Protein AF-A0A7L8S6G8-F1 (afdb_monomer_lite)

Foldseek 3Di:
DPPDDCALVVLVVQLVVLVVQLVQLVCLLVVNDDADPVNDHVDPVSNVVSVVSNVVSVVVSCVNVVHPVVVVCCVPPVVCVVVVVVVVVVVVVVDD

pLDDT: mean 87.06, std 14.9, range [43.88, 98.75]

Radius of gyration: 20.09 Å; chains: 1; bounding box: 38×20×60 Å

Sequence (96 aa):
MHNIERNADWYLLKLAEELGELTAEHLLLAGRAKPNSDGSGGTREALESEAADLFGQFVLYLRANEIDIEAAIERKWLRHLDKYVGLDAEETASGI

Structure (mmCIF, N/CA/C/O backbone):
data_AF-A0A7L8S6G8-F1
#
_entry.id   AF-A0A7L8S6G8-F1
#
loop_
_atom_site.group_PDB
_atom_site.id
_atom_site.type_symbol
_atom_site.label_atom_id
_atom_site.label_alt_id
_atom_site.label_comp_id
_atom_site.label_asym_id
_atom_site.label_entity_id
_atom_site.label_seq_id
_atom_site.pdbx_PDB_ins_code
_atom_site.Cartn_x
_atom_site.Cartn_y
_atom_site.Cartn_z
_atom_site.occupancy
_atom_site.B_iso_or_equiv
_atom_site.auth_seq_id
_atom_site.auth_comp_id
_atom_site.auth_asym_id
_atom_site.auth_atom_id
_atom_site.pdbx_PDB_model_num
ATOM 1 N N . MET A 1 1 ? -12.422 5.316 -24.462 1.00 43.88 1 MET A N 1
ATOM 2 C CA . MET A 1 1 ? -12.183 5.073 -23.026 1.00 43.88 1 MET A CA 1
ATOM 3 C C . MET A 1 1 ? -12.913 3.791 -22.671 1.00 43.88 1 MET A C 1
ATOM 5 O O . MET A 1 1 ? -14.129 3.761 -22.804 1.00 43.88 1 MET A O 1
ATOM 9 N N . HIS A 1 2 ? -12.195 2.706 -22.381 1.00 52.50 2 HIS A N 1
ATOM 10 C CA . HIS A 1 2 ? -12.837 1.439 -22.028 1.00 52.50 2 HIS A CA 1
ATOM 11 C C . HIS A 1 2 ? -13.502 1.602 -20.656 1.00 52.50 2 HIS A C 1
ATOM 13 O O . HIS A 1 2 ? -12.843 2.003 -19.700 1.00 52.50 2 HIS A O 1
ATOM 19 N N . ASN A 1 3 ? -14.814 1.371 -20.587 1.00 67.81 3 ASN A N 1
ATOM 20 C CA . ASN A 1 3 ? -15.625 1.511 -19.378 1.00 67.81 3 ASN A CA 1
ATOM 21 C C . ASN A 1 3 ? -15.380 0.316 -18.445 1.00 67.81 3 ASN A C 1
ATOM 23 O O . ASN A 1 3 ? -16.239 -0.551 -18.304 1.00 67.81 3 ASN A O 1
ATOM 27 N N . ILE A 1 4 ? -14.168 0.228 -17.895 1.00 76.31 4 ILE A N 1
ATOM 28 C CA . ILE A 1 4 ? -13.836 -0.773 -16.885 1.00 76.31 4 ILE A CA 1
ATOM 29 C C . ILE A 1 4 ? -14.470 -0.313 -15.576 1.00 76.31 4 ILE A C 1
ATOM 31 O O . ILE A 1 4 ? -14.171 0.772 -15.072 1.00 76.31 4 ILE A O 1
ATOM 35 N N . GLU A 1 5 ? -15.371 -1.131 -15.053 1.00 82.94 5 GLU A N 1
ATOM 36 C CA . GLU A 1 5 ? -15.973 -0.910 -13.749 1.00 82.94 5 GLU A CA 1
ATOM 37 C C . GLU A 1 5 ? -14.894 -1.031 -12.666 1.00 82.94 5 GLU A C 1
ATOM 39 O O . GLU A 1 5 ? -14.215 -2.051 -12.560 1.00 82.94 5 GLU A O 1
ATOM 44 N N . ARG A 1 6 ? -14.727 0.021 -11.857 1.00 87.06 6 ARG A N 1
ATOM 45 C CA . ARG A 1 6 ? -13.812 0.021 -10.708 1.00 87.06 6 ARG A CA 1
ATOM 46 C C . ARG A 1 6 ? -14.473 -0.694 -9.530 1.00 87.06 6 ARG A C 1
ATOM 48 O O . ARG A 1 6 ? -14.880 -0.062 -8.560 1.00 87.06 6 ARG A O 1
ATOM 55 N N . ASN A 1 7 ? -14.656 -2.000 -9.669 1.00 90.19 7 ASN A N 1
ATOM 56 C CA . ASN A 1 7 ? -15.175 -2.872 -8.620 1.00 90.19 7 ASN A CA 1
ATOM 57 C C . ASN A 1 7 ? -14.035 -3.384 -7.714 1.00 90.19 7 ASN A C 1
ATOM 59 O O . ASN A 1 7 ? -12.863 -3.071 -7.932 1.00 90.19 7 ASN A O 1
ATOM 63 N N . ALA A 1 8 ? -14.369 -4.158 -6.677 1.00 91.38 8 ALA A N 1
ATOM 64 C CA . ALA A 1 8 ? -13.385 -4.688 -5.728 1.00 91.38 8 ALA A CA 1
ATOM 65 C C . ALA A 1 8 ? -12.259 -5.493 -6.412 1.00 91.38 8 ALA A C 1
ATOM 67 O O . ALA A 1 8 ? -11.093 -5.327 -6.053 1.00 91.38 8 ALA A O 1
ATOM 68 N N . ASP A 1 9 ? -12.588 -6.287 -7.437 1.00 94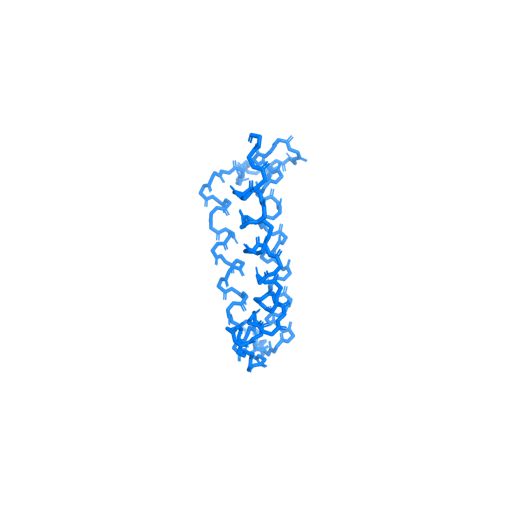.62 9 ASP A N 1
ATOM 69 C CA . ASP A 1 9 ? -11.608 -7.064 -8.206 1.00 94.62 9 ASP A CA 1
ATOM 70 C C . ASP A 1 9 ? -10.645 -6.153 -8.972 1.00 94.62 9 ASP A C 1
ATOM 72 O O . ASP A 1 9 ? -9.437 -6.386 -8.983 1.00 94.62 9 ASP A O 1
ATOM 76 N N . TRP A 1 10 ? -11.151 -5.068 -9.562 1.00 95.75 10 TRP A N 1
ATOM 77 C CA . TRP A 1 10 ? -10.313 -4.062 -10.208 1.00 95.75 10 TRP A CA 1
ATOM 78 C C . TRP A 1 10 ? -9.344 -3.415 -9.214 1.00 95.75 10 TRP A C 1
ATOM 80 O O . TRP A 1 10 ? -8.157 -3.278 -9.514 1.00 95.75 10 TRP A O 1
ATOM 90 N N . TYR A 1 11 ? -9.820 -3.068 -8.011 1.00 96.62 11 TYR A N 1
ATOM 91 C CA . TYR A 1 11 ? -8.953 -2.503 -6.976 1.00 96.62 11 TYR A CA 1
ATOM 92 C C . TYR A 1 11 ? -7.880 -3.495 -6.511 1.00 96.62 11 TYR A C 1
ATOM 94 O O . TYR A 1 11 ? -6.745 -3.083 -6.270 1.00 96.62 11 TYR A O 1
ATOM 102 N N . LEU A 1 12 ? -8.211 -4.786 -6.425 1.00 97.00 12 LEU A N 1
ATOM 103 C CA . LEU A 1 12 ? -7.256 -5.839 -6.084 1.00 97.00 12 LEU A CA 1
ATOM 104 C C . LEU A 1 12 ? -6.186 -6.021 -7.169 1.00 97.00 12 LEU A C 1
ATOM 106 O O . LEU A 1 12 ? -5.004 -6.123 -6.848 1.00 97.00 12 LEU A O 1
ATOM 110 N N . LEU A 1 13 ? -6.585 -6.041 -8.444 1.00 97.50 13 LEU A N 1
ATOM 111 C CA . LEU A 1 13 ? -5.651 -6.158 -9.568 1.00 97.50 13 LEU A CA 1
ATOM 112 C C . LEU A 1 13 ? -4.681 -4.979 -9.612 1.00 97.50 13 LEU A C 1
ATOM 114 O O . LEU A 1 13 ? -3.476 -5.184 -9.713 1.00 97.50 13 LEU A O 1
ATOM 118 N N . LYS A 1 14 ? -5.199 -3.758 -9.460 1.00 97.31 14 LYS A N 1
ATOM 119 C CA . LYS A 1 14 ? -4.373 -2.556 -9.356 1.00 97.31 14 LYS A CA 1
ATOM 120 C C . LYS A 1 14 ? -3.427 -2.620 -8.158 1.00 97.31 14 LYS A C 1
ATOM 122 O O . LYS A 1 14 ? -2.262 -2.311 -8.314 1.00 97.31 14 LYS A O 1
ATOM 127 N N . LEU A 1 15 ? -3.876 -3.093 -6.991 1.00 98.06 15 LEU A N 1
ATOM 128 C CA . LEU A 1 15 ? -2.997 -3.244 -5.824 1.00 98.06 15 LEU A CA 1
ATOM 129 C C . LEU A 1 15 ? -1.811 -4.185 -6.104 1.00 98.06 15 LEU A C 1
ATOM 131 O O . LEU A 1 15 ? -0.702 -3.937 -5.638 1.00 98.06 15 LEU A O 1
ATOM 135 N N . ALA A 1 16 ? -2.039 -5.261 -6.863 1.00 98.31 16 ALA A N 1
ATOM 136 C CA . ALA A 1 16 ? -0.973 -6.164 -7.288 1.00 98.31 16 ALA A CA 1
ATOM 137 C C . ALA A 1 16 ? -0.019 -5.514 -8.308 1.00 98.31 16 ALA A C 1
ATOM 139 O O . ALA A 1 16 ? 1.174 -5.808 -8.279 1.00 98.31 16 ALA A O 1
ATOM 140 N N . GLU A 1 17 ? -0.533 -4.641 -9.178 1.00 98.38 17 GLU A N 1
ATOM 141 C CA . GLU A 1 17 ? 0.264 -3.838 -10.114 1.00 98.38 17 GLU A CA 1
ATOM 142 C C . GLU A 1 17 ? 1.188 -2.870 -9.364 1.00 98.38 17 GLU A C 1
ATOM 144 O O . GLU A 1 17 ? 2.401 -2.999 -9.509 1.00 98.38 17 GLU A O 1
ATOM 149 N N . GLU A 1 18 ? 0.649 -2.038 -8.460 1.00 98.44 18 GLU A N 1
ATOM 150 C CA . GLU A 1 18 ? 1.450 -1.074 -7.678 1.00 98.44 18 GLU A CA 1
ATOM 151 C C . GLU A 1 18 ? 2.517 -1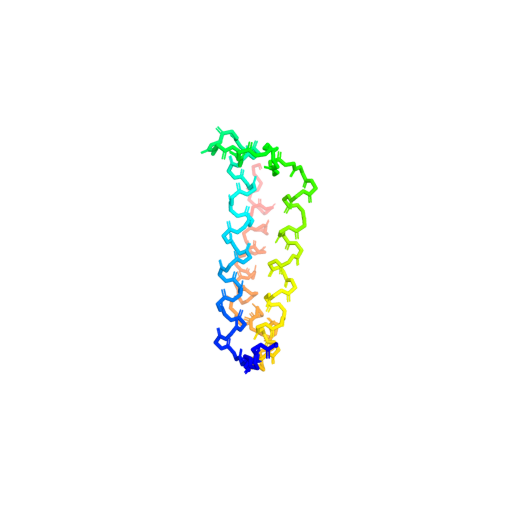.786 -6.821 1.00 98.44 18 GLU A C 1
ATOM 153 O O . GLU A 1 18 ? 3.642 -1.320 -6.646 1.00 98.44 18 GLU A O 1
ATOM 158 N N . LEU A 1 19 ? 2.199 -2.974 -6.283 1.00 98.69 19 LEU A N 1
ATOM 159 C CA . LEU A 1 19 ? 3.180 -3.778 -5.546 1.00 98.69 19 LEU A CA 1
ATOM 160 C C . LEU A 1 19 ? 4.314 -4.261 -6.461 1.00 98.69 19 LEU A C 1
ATOM 162 O O . LEU A 1 19 ? 5.467 -4.358 -6.026 1.00 98.69 19 LEU A O 1
ATOM 166 N N . GLY A 1 20 ? 3.991 -4.601 -7.708 1.00 97.88 20 GLY A N 1
ATOM 167 C CA . GLY A 1 20 ? 4.961 -4.975 -8.728 1.00 97.88 20 GLY A CA 1
ATOM 168 C C . GLY A 1 20 ? 5.888 -3.819 -9.094 1.00 97.88 20 GLY A C 1
ATOM 169 O O . GLY A 1 20 ? 7.103 -4.020 -9.140 1.00 97.88 20 GLY A O 1
ATOM 170 N N . GLU A 1 21 ? 5.337 -2.622 -9.283 1.00 97.12 21 GLU A N 1
ATOM 171 C CA . GLU A 1 21 ? 6.088 -1.403 -9.608 1.00 97.12 21 GLU A CA 1
ATOM 172 C C . GLU A 1 21 ? 7.004 -0.995 -8.443 1.00 97.12 21 GLU A C 1
ATOM 174 O O . GLU A 1 21 ? 8.221 -0.882 -8.624 1.00 97.12 21 GLU A O 1
ATOM 179 N N . LEU A 1 22 ? 6.491 -0.984 -7.206 1.00 98.12 22 LEU A N 1
ATOM 180 C CA . LEU A 1 22 ? 7.310 -0.783 -6.004 1.00 98.12 22 LEU A CA 1
ATOM 181 C C . LEU A 1 22 ? 8.442 -1.819 -5.887 1.00 98.12 22 LEU A C 1
ATOM 183 O O . LEU A 1 22 ? 9.572 -1.491 -5.515 1.00 98.12 22 LEU A O 1
ATOM 187 N N . THR A 1 23 ? 8.153 -3.088 -6.192 1.00 97.75 23 THR A N 1
ATOM 188 C CA . THR A 1 23 ? 9.157 -4.163 -6.162 1.00 97.75 23 THR A CA 1
ATOM 189 C C . THR A 1 23 ? 10.245 -3.936 -7.210 1.00 97.75 23 THR A C 1
ATOM 191 O O . THR A 1 23 ? 11.426 -4.144 -6.915 1.00 97.75 23 THR A O 1
ATOM 194 N N . ALA A 1 24 ? 9.875 -3.503 -8.417 1.00 96.06 24 ALA A N 1
ATOM 195 C CA . ALA A 1 24 ? 10.823 -3.198 -9.482 1.00 96.06 24 ALA A CA 1
ATOM 196 C C . ALA A 1 24 ? 11.773 -2.068 -9.062 1.00 96.06 24 ALA A C 1
ATOM 198 O O . ALA A 1 24 ? 12.993 -2.254 -9.098 1.00 96.06 24 ALA A O 1
ATOM 199 N N . GLU A 1 25 ? 11.232 -0.958 -8.557 1.00 97.12 25 GLU A N 1
ATOM 200 C CA . GLU A 1 25 ? 12.016 0.182 -8.070 1.00 97.12 25 GLU A CA 1
ATOM 201 C C . GLU A 1 25 ? 12.929 -0.193 -6.893 1.00 97.12 25 GLU A C 1
ATOM 203 O O . GLU A 1 25 ? 14.106 0.184 -6.854 1.00 97.12 25 GLU A O 1
ATOM 208 N N . HIS A 1 26 ? 12.444 -1.028 -5.967 1.00 97.06 26 HIS A N 1
ATOM 209 C CA . HIS A 1 26 ? 13.255 -1.542 -4.862 1.00 97.06 26 HIS A CA 1
ATOM 210 C C . HIS A 1 26 ? 14.449 -2.368 -5.358 1.00 97.06 26 HIS A C 1
ATOM 212 O O . HIS A 1 26 ? 15.574 -2.207 -4.876 1.00 97.06 26 HIS A O 1
ATOM 218 N N . LEU A 1 27 ? 14.226 -3.264 -6.324 1.00 97.19 27 LEU A N 1
ATOM 219 C CA . LEU A 1 27 ? 15.288 -4.101 -6.881 1.00 97.19 27 LEU A CA 1
ATOM 220 C C . LEU A 1 27 ? 16.288 -3.289 -7.706 1.00 97.19 27 LEU A C 1
ATOM 222 O O . LEU A 1 27 ? 17.480 -3.599 -7.664 1.00 97.19 27 LEU A O 1
ATOM 226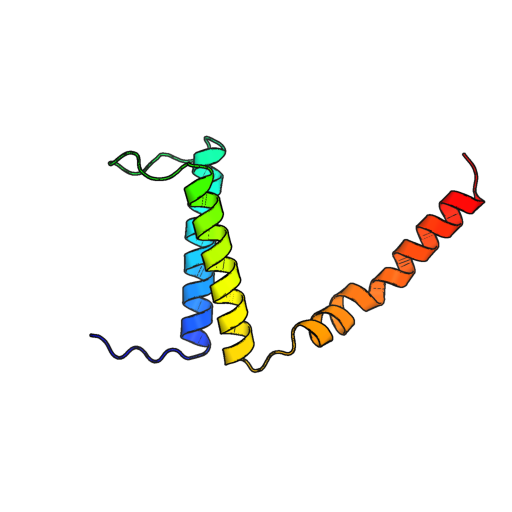 N N . LEU A 1 28 ? 15.836 -2.256 -8.419 1.00 95.94 28 LEU A N 1
ATOM 227 C CA . LEU A 1 28 ? 16.711 -1.336 -9.143 1.00 95.94 28 LEU A CA 1
ATOM 228 C C . LEU A 1 28 ? 17.632 -0.579 -8.182 1.00 95.94 28 LEU A C 1
ATOM 230 O O . LEU A 1 28 ? 18.851 -0.636 -8.346 1.00 95.94 28 LEU A O 1
ATOM 234 N N . LEU A 1 29 ? 17.079 0.033 -7.128 1.00 94.56 29 LEU A N 1
ATOM 235 C CA . LEU A 1 29 ? 17.864 0.726 -6.097 1.00 94.56 29 LEU A CA 1
ATOM 236 C C . LEU A 1 29 ? 18.850 -0.197 -5.373 1.00 94.56 29 LEU A C 1
ATOM 238 O O . LEU A 1 29 ? 19.958 0.215 -5.034 1.00 94.56 29 LEU A O 1
ATOM 242 N N . ALA A 1 30 ? 18.471 -1.457 -5.154 1.00 94.50 30 ALA A N 1
ATOM 243 C CA . ALA A 1 30 ? 19.342 -2.456 -4.542 1.00 94.50 30 ALA A CA 1
ATOM 244 C C . ALA A 1 30 ? 20.429 -2.999 -5.496 1.00 94.50 30 ALA A C 1
ATOM 246 O O . ALA A 1 30 ? 21.225 -3.844 -5.083 1.00 94.50 30 ALA A O 1
ATOM 247 N N . GLY A 1 31 ? 20.456 -2.579 -6.768 1.00 93.69 31 GLY A N 1
ATOM 248 C CA . GLY A 1 31 ? 21.375 -3.105 -7.783 1.00 93.69 31 GLY A CA 1
ATOM 249 C C . GLY A 1 31 ? 21.097 -4.564 -8.168 1.00 93.69 31 GLY A C 1
ATOM 250 O O . GLY A 1 31 ? 21.995 -5.276 -8.615 1.00 93.69 31 GLY A O 1
ATOM 251 N N . ARG A 1 32 ? 19.862 -5.036 -7.959 1.00 94.38 32 ARG A N 1
ATOM 252 C CA . ARG A 1 32 ? 19.417 -6.427 -8.170 1.00 94.38 32 ARG A CA 1
ATOM 253 C C . ARG A 1 32 ? 18.528 -6.601 -9.404 1.00 94.38 32 ARG A C 1
ATOM 255 O O . ARG A 1 32 ? 18.091 -7.716 -9.675 1.00 94.38 32 ARG A O 1
ATOM 262 N N . ALA A 1 33 ? 18.285 -5.532 -10.157 1.00 92.56 33 ALA A N 1
ATOM 263 C CA . ALA A 1 33 ? 17.567 -5.536 -11.428 1.00 92.56 33 ALA A CA 1
ATOM 264 C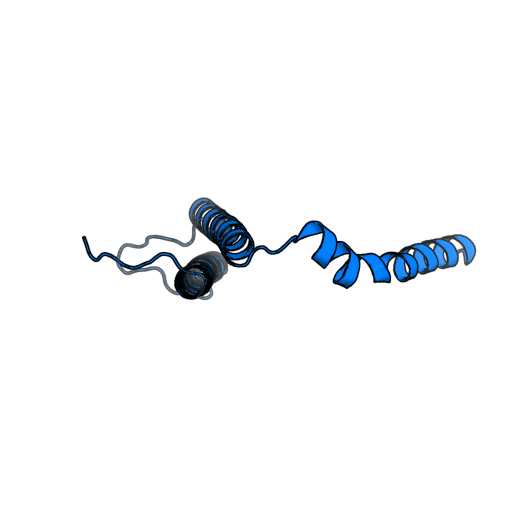 C . ALA A 1 33 ? 18.303 -4.686 -12.477 1.00 92.56 33 ALA A C 1
ATOM 266 O O . ALA A 1 33 ? 19.223 -3.933 -12.155 1.00 92.56 33 ALA A O 1
ATOM 267 N N . LYS A 1 34 ? 17.913 -4.837 -13.747 1.00 88.19 34 LYS A N 1
ATOM 268 C CA . LYS A 1 34 ? 18.411 -4.003 -14.848 1.00 88.19 34 LYS A CA 1
ATOM 269 C C . LYS A 1 34 ? 17.432 -2.853 -15.099 1.00 88.19 34 LYS A C 1
ATOM 271 O O . LYS A 1 34 ? 16.241 -3.149 -15.178 1.00 88.19 34 LYS A O 1
ATOM 276 N N . PRO A 1 35 ? 17.911 -1.607 -15.272 1.00 84.50 35 PRO A N 1
ATOM 277 C CA . PRO A 1 35 ? 17.061 -0.488 -15.665 1.00 84.50 35 PRO A CA 1
ATOM 278 C C . PRO A 1 35 ? 16.366 -0.752 -16.999 1.00 84.50 35 PRO A C 1
ATOM 280 O O . PRO A 1 35 ? 16.847 -1.548 -17.817 1.00 84.50 35 PRO A O 1
ATOM 283 N N . ASN A 1 36 ? 15.271 -0.035 -17.233 1.00 81.19 36 ASN A N 1
ATOM 284 C CA . ASN A 1 36 ? 14.623 -0.002 -18.537 1.00 81.19 36 ASN A CA 1
ATOM 285 C C . ASN A 1 36 ? 15.590 0.510 -19.617 1.00 81.19 36 ASN A C 1
ATOM 287 O O . ASN A 1 36 ? 16.624 1.117 -19.330 1.00 81.19 36 ASN A O 1
ATOM 291 N N . SER A 1 37 ? 15.268 0.262 -20.890 1.00 84.00 37 SER A N 1
ATOM 292 C CA . SER A 1 37 ? 16.126 0.648 -22.021 1.00 84.00 37 SER A CA 1
ATOM 293 C C . SER A 1 37 ? 16.407 2.153 -22.110 1.00 84.00 37 SER A C 1
ATOM 295 O O . SER A 1 37 ? 17.376 2.551 -22.750 1.00 84.00 37 SER A O 1
ATOM 297 N N . ASP A 1 38 ? 15.568 2.979 -21.488 1.00 86.25 38 ASP A N 1
ATOM 298 C CA . ASP A 1 38 ? 15.713 4.432 -21.382 1.00 86.25 38 ASP A CA 1
ATOM 299 C C . ASP A 1 38 ? 16.450 4.889 -20.106 1.00 86.25 38 ASP A C 1
ATOM 301 O O . ASP A 1 38 ? 16.672 6.083 -19.922 1.00 86.25 38 ASP A O 1
ATOM 305 N N . GLY A 1 39 ? 16.858 3.955 -19.241 1.00 77.88 39 GLY A N 1
ATOM 306 C CA . GLY A 1 39 ? 17.534 4.235 -17.975 1.00 77.88 39 GLY A CA 1
ATOM 307 C C . GLY A 1 39 ? 16.631 4.827 -16.890 1.00 77.88 39 GLY A C 1
ATOM 308 O O . GLY A 1 39 ? 17.157 5.301 -15.887 1.00 77.88 39 GLY A O 1
ATOM 309 N N . SER A 1 40 ? 15.308 4.823 -17.086 1.00 82.69 40 SER A N 1
ATOM 310 C CA . SER A 1 40 ? 14.341 5.281 -16.086 1.00 82.69 40 SER A CA 1
ATOM 311 C C . SER A 1 40 ? 14.236 4.319 -14.895 1.00 82.69 40 SER A C 1
ATOM 313 O O . SER A 1 40 ? 14.572 3.133 -14.998 1.00 82.69 40 SER A O 1
ATOM 315 N N . GLY A 1 41 ? 13.763 4.852 -13.766 1.00 86.81 41 GLY A N 1
ATOM 316 C CA . GLY A 1 41 ? 13.623 4.120 -12.510 1.00 86.81 41 GLY A CA 1
ATOM 317 C C . GLY A 1 41 ? 14.919 4.027 -11.703 1.00 86.81 41 GLY A C 1
ATOM 318 O O . GLY A 1 41 ? 15.949 4.622 -12.029 1.00 86.81 41 GLY A O 1
ATOM 319 N N . GLY A 1 42 ? 14.862 3.294 -10.601 1.00 90.44 42 GLY A N 1
ATOM 320 C CA . GLY A 1 42 ? 15.966 3.096 -9.670 1.00 90.44 42 GLY A CA 1
ATOM 321 C C . GLY A 1 42 ? 16.365 4.350 -8.898 1.00 90.44 42 GLY A C 1
ATOM 322 O O . GLY A 1 42 ? 17.520 4.459 -8.484 1.00 90.44 42 GLY A O 1
ATOM 323 N N . THR A 1 43 ? 15.447 5.299 -8.703 1.00 94.12 43 THR A N 1
ATOM 324 C CA . THR A 1 43 ? 15.683 6.491 -7.875 1.00 94.12 43 THR A CA 1
ATOM 325 C C . THR A 1 43 ? 14.897 6.410 -6.576 1.00 94.12 43 THR A C 1
ATOM 327 O O . THR A 1 43 ? 13.888 5.717 -6.463 1.00 94.12 43 THR A O 1
ATOM 330 N N . ARG A 1 44 ? 15.359 7.145 -5.559 1.00 95.50 44 ARG A N 1
ATOM 331 C CA . ARG A 1 44 ? 14.641 7.225 -4.285 1.00 95.50 44 ARG A CA 1
ATOM 332 C C . ARG A 1 44 ? 13.239 7.816 -4.458 1.00 95.50 44 ARG A C 1
ATOM 334 O O . ARG A 1 44 ? 12.311 7.337 -3.824 1.00 95.50 44 ARG A O 1
ATOM 341 N N . GLU A 1 45 ? 13.111 8.815 -5.325 1.00 96.69 45 GLU A N 1
ATOM 342 C CA . GLU A 1 45 ? 11.847 9.480 -5.644 1.00 96.69 45 GLU A CA 1
ATOM 343 C C . GLU A 1 45 ? 10.862 8.544 -6.359 1.00 96.69 45 GLU A C 1
ATOM 345 O O . GLU A 1 45 ? 9.682 8.529 -6.016 1.00 96.69 45 GLU A O 1
ATOM 350 N N . ALA A 1 46 ? 11.342 7.718 -7.296 1.00 95.50 46 ALA A N 1
ATOM 351 C CA . ALA A 1 46 ? 10.513 6.712 -7.956 1.00 95.50 46 ALA A CA 1
ATOM 352 C C . ALA A 1 46 ? 9.989 5.687 -6.939 1.00 95.50 46 ALA A C 1
ATOM 354 O O . ALA A 1 46 ? 8.785 5.498 -6.831 1.00 95.50 46 ALA A O 1
ATOM 355 N N . LEU A 1 47 ? 10.861 5.135 -6.086 1.00 97.12 47 LEU A N 1
ATOM 356 C CA . LEU A 1 47 ? 10.440 4.229 -5.010 1.00 97.12 47 LEU A CA 1
ATOM 357 C C . LEU A 1 47 ? 9.395 4.859 -4.070 1.00 97.12 47 LEU A C 1
ATOM 359 O O . LEU A 1 47 ? 8.470 4.182 -3.630 1.00 97.12 47 LEU A O 1
ATOM 363 N N . GLU A 1 48 ? 9.563 6.134 -3.715 1.00 98.06 48 GLU A N 1
ATOM 364 C CA . GLU A 1 48 ? 8.607 6.856 -2.867 1.00 98.06 48 GLU A CA 1
ATOM 365 C C . GLU A 1 48 ? 7.261 7.078 -3.564 1.00 98.06 48 GLU A C 1
ATOM 367 O O . GLU A 1 48 ? 6.225 6.982 -2.905 1.00 98.06 48 GLU A O 1
ATOM 372 N N . SER A 1 49 ? 7.273 7.310 -4.878 1.00 98.00 49 SER A N 1
ATOM 373 C CA . SER A 1 49 ? 6.062 7.443 -5.694 1.00 98.00 49 SER A CA 1
ATOM 374 C C . SER A 1 49 ? 5.285 6.126 -5.729 1.00 98.00 49 SER A C 1
ATOM 376 O O . SER A 1 49 ? 4.131 6.100 -5.309 1.00 98.00 49 SER A O 1
ATOM 378 N N . GLU A 1 50 ? 5.948 5.010 -6.049 1.00 98.38 50 GLU A N 1
ATOM 379 C CA . GLU A 1 50 ? 5.303 3.686 -6.067 1.00 98.38 50 GLU A CA 1
ATOM 380 C C . GLU A 1 50 ? 4.793 3.261 -4.679 1.00 98.38 50 GLU A C 1
ATOM 382 O O . GLU A 1 50 ? 3.783 2.571 -4.533 1.00 98.38 50 GLU A O 1
ATOM 387 N N . ALA A 1 51 ? 5.469 3.688 -3.605 1.00 98.56 51 ALA A N 1
ATOM 388 C CA . ALA A 1 51 ? 5.005 3.426 -2.244 1.00 98.56 51 ALA A CA 1
ATOM 389 C C . ALA A 1 51 ? 3.722 4.208 -1.924 1.00 98.56 51 ALA A C 1
ATOM 391 O O . ALA A 1 51 ? 2.835 3.688 -1.237 1.00 98.56 51 ALA A O 1
ATOM 392 N N . ALA A 1 52 ? 3.624 5.448 -2.409 1.00 98.62 52 ALA A N 1
ATOM 393 C CA . ALA A 1 52 ? 2.427 6.264 -2.272 1.00 98.62 52 ALA A CA 1
ATOM 394 C C . ALA A 1 52 ? 1.261 5.680 -3.080 1.00 98.62 52 ALA A C 1
ATOM 396 O O . ALA A 1 52 ? 0.151 5.597 -2.545 1.00 98.62 52 ALA A O 1
ATOM 397 N N . ASP A 1 53 ? 1.516 5.211 -4.303 1.00 98.56 53 ASP A N 1
ATOM 398 C CA . ASP A 1 53 ? 0.498 4.593 -5.153 1.00 98.56 53 ASP A CA 1
ATOM 399 C C . ASP A 1 53 ? -0.005 3.272 -4.558 1.00 98.56 53 ASP A C 1
ATOM 401 O O . ASP A 1 53 ? -1.217 3.104 -4.382 1.00 98.56 53 ASP A O 1
ATOM 405 N N . LEU A 1 54 ? 0.891 2.400 -4.077 1.00 98.75 54 LEU A N 1
ATOM 406 C CA . LEU A 1 54 ? 0.510 1.180 -3.356 1.00 98.75 54 LEU A CA 1
ATOM 407 C C . LEU A 1 54 ? -0.369 1.485 -2.133 1.00 98.75 54 LEU A C 1
ATOM 409 O O . LEU A 1 54 ? -1.393 0.829 -1.912 1.00 98.75 54 LEU A O 1
ATOM 413 N N . PHE A 1 55 ? 0.014 2.477 -1.323 1.00 98.69 55 PHE A N 1
ATOM 414 C CA . PHE A 1 55 ? -0.758 2.855 -0.140 1.00 98.69 55 PHE A CA 1
ATOM 415 C C . PHE A 1 55 ? -2.129 3.432 -0.511 1.00 98.69 55 PHE A C 1
ATOM 417 O O . PHE A 1 55 ? -3.147 3.013 0.048 1.00 98.69 55 PHE A O 1
ATOM 424 N N . GLY A 1 56 ? -2.181 4.357 -1.472 1.00 98.19 56 GLY A N 1
ATOM 425 C CA . GLY A 1 56 ? -3.430 4.936 -1.963 1.00 98.19 56 GLY A CA 1
ATOM 426 C C . GLY A 1 56 ? -4.368 3.864 -2.514 1.00 98.19 56 GLY A C 1
ATOM 427 O O . GLY A 1 56 ? -5.553 3.825 -2.170 1.00 98.19 56 GLY A O 1
ATOM 428 N N . GLN A 1 57 ? -3.827 2.930 -3.291 1.00 98.25 57 GLN A N 1
ATOM 429 C CA . GLN A 1 57 ? -4.574 1.822 -3.860 1.00 98.25 57 GLN A CA 1
ATOM 430 C C . GLN A 1 57 ? -5.093 0.855 -2.786 1.00 98.25 57 GLN A C 1
ATOM 432 O O . GLN A 1 57 ? -6.229 0.381 -2.881 1.00 98.25 57 GLN A O 1
ATOM 437 N N . PHE A 1 58 ? -4.324 0.619 -1.719 1.00 98.38 58 PHE A N 1
ATOM 438 C CA . PHE A 1 58 ? -4.783 -0.164 -0.572 1.00 98.38 58 PHE A CA 1
ATOM 439 C C . PHE A 1 58 ? -5.960 0.511 0.141 1.00 98.38 58 PHE A C 1
ATOM 441 O O . PHE A 1 58 ? -6.967 -0.143 0.410 1.00 98.38 58 PHE A O 1
ATOM 448 N N . VAL A 1 59 ? -5.897 1.827 0.373 1.00 98.12 59 VAL A N 1
ATOM 449 C CA . VAL A 1 59 ? -7.014 2.594 0.957 1.00 98.12 59 VAL A CA 1
ATOM 450 C C . VAL A 1 59 ? -8.276 2.493 0.091 1.00 98.12 59 VAL A C 1
ATOM 452 O O . VAL A 1 59 ? -9.378 2.303 0.613 1.00 98.12 59 VAL A O 1
ATOM 455 N N . LEU A 1 60 ? -8.137 2.568 -1.235 1.00 97.00 60 LEU A N 1
ATOM 456 C CA . LEU A 1 60 ? -9.268 2.418 -2.152 1.00 97.00 60 LEU A CA 1
ATOM 457 C C . LEU A 1 60 ? -9.854 0.999 -2.133 1.00 97.00 60 LEU A C 1
ATOM 459 O O . LEU A 1 60 ? -11.077 0.851 -2.114 1.00 97.00 60 LEU A O 1
ATOM 463 N N . TYR A 1 61 ? -9.008 -0.032 -2.073 1.00 97.69 61 TYR A N 1
ATOM 464 C CA . TYR A 1 61 ? -9.443 -1.421 -1.920 1.00 97.69 61 TYR A CA 1
ATOM 465 C C . TYR A 1 61 ? -10.236 -1.636 -0.623 1.00 97.69 61 TYR A C 1
ATOM 467 O O . TYR A 1 61 ? -11.299 -2.262 -0.649 1.00 97.69 61 TYR A O 1
ATOM 475 N N . LEU A 1 62 ? -9.760 -1.083 0.498 1.00 97.81 62 LEU A N 1
ATOM 476 C CA . LEU A 1 62 ? -10.462 -1.148 1.783 1.00 97.81 62 LEU A CA 1
ATOM 477 C C . LEU A 1 62 ? -11.857 -0.527 1.679 1.00 97.81 62 LEU A C 1
ATOM 479 O O . LEU A 1 62 ? -12.837 -1.140 2.097 1.00 97.81 62 LEU A O 1
ATOM 483 N N . ARG A 1 63 ? -11.958 0.652 1.052 1.00 96.56 63 ARG A N 1
ATOM 484 C CA . ARG A 1 63 ? -13.238 1.332 0.828 1.00 96.56 63 ARG A CA 1
ATOM 485 C C . ARG A 1 63 ? -14.181 0.519 -0.060 1.00 96.56 63 ARG A C 1
ATOM 487 O O . ARG A 1 63 ? -15.364 0.441 0.248 1.00 96.56 63 ARG A O 1
ATOM 494 N N . ALA A 1 64 ? -13.676 -0.079 -1.139 1.00 96.06 64 ALA A N 1
ATOM 495 C CA . ALA A 1 64 ? -14.481 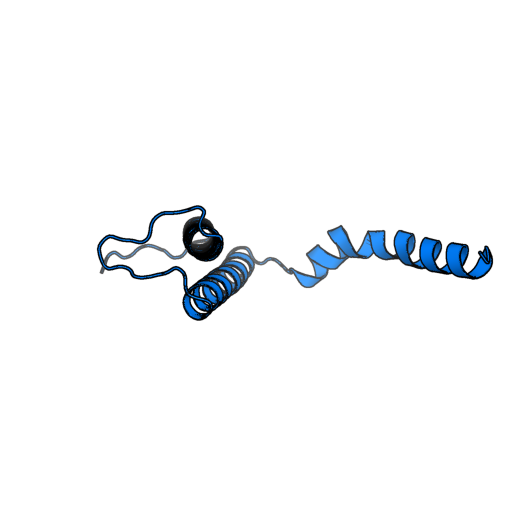-0.877 -2.067 1.00 96.06 64 ALA A CA 1
ATOM 496 C C . ALA A 1 64 ? -15.049 -2.161 -1.437 1.00 96.06 64 ALA A C 1
ATOM 498 O O . ALA A 1 64 ? -16.047 -2.682 -1.924 1.00 96.06 64 ALA A O 1
ATOM 499 N N . ASN A 1 65 ? -14.426 -2.651 -0.363 1.00 96.56 65 ASN A N 1
ATOM 500 C CA . ASN A 1 65 ? -14.852 -3.836 0.386 1.00 96.56 65 ASN A CA 1
ATOM 501 C C . ASN A 1 65 ? -15.504 -3.494 1.738 1.00 96.56 65 ASN A C 1
ATOM 503 O O . ASN A 1 65 ? -15.720 -4.395 2.545 1.00 96.56 65 ASN A O 1
ATOM 507 N N . GLU A 1 66 ? -15.770 -2.211 2.008 1.00 97.25 66 GLU A N 1
ATOM 508 C CA . GLU A 1 66 ? -16.370 -1.737 3.265 1.00 97.25 66 GLU A CA 1
ATOM 509 C C . GLU A 1 66 ? -15.599 -2.202 4.520 1.00 97.25 66 GLU A C 1
ATOM 511 O O . GLU A 1 66 ? -16.176 -2.528 5.558 1.00 97.25 66 GLU A O 1
ATOM 516 N N . ILE A 1 67 ? -14.266 -2.249 4.429 1.00 97.62 67 ILE A N 1
ATOM 517 C CA . ILE A 1 67 ? -13.406 -2.720 5.517 1.00 97.62 67 ILE A CA 1
ATOM 518 C C . ILE A 1 67 ? -13.097 -1.576 6.485 1.00 97.62 67 ILE A C 1
ATOM 520 O O . ILE A 1 67 ? -12.394 -0.624 6.145 1.00 97.62 67 ILE A O 1
ATOM 524 N N . ASP A 1 68 ? -13.523 -1.743 7.735 1.00 97.62 68 ASP A N 1
ATOM 525 C CA . ASP A 1 68 ? -13.004 -0.988 8.876 1.00 97.62 68 ASP A CA 1
ATOM 526 C C . ASP A 1 68 ? -11.624 -1.538 9.272 1.00 97.62 68 ASP A C 1
ATOM 528 O O . ASP A 1 68 ? -11.496 -2.550 9.978 1.00 97.62 68 ASP A O 1
ATOM 532 N N . ILE A 1 69 ? -10.580 -0.899 8.742 1.00 96.62 69 ILE A N 1
ATOM 533 C CA . ILE A 1 69 ? -9.197 -1.330 8.940 1.00 96.62 69 ILE A CA 1
ATOM 534 C C . ILE A 1 69 ? -8.713 -1.104 10.374 1.00 96.62 69 ILE A C 1
ATOM 536 O O . ILE A 1 69 ? -7.936 -1.918 10.869 1.00 96.62 69 ILE A O 1
ATOM 540 N N . GLU A 1 70 ? -9.197 -0.069 11.064 1.00 95.38 70 GLU A N 1
ATOM 541 C CA . GLU A 1 70 ? -8.819 0.217 12.452 1.00 95.38 70 GLU A CA 1
ATOM 542 C C . GLU A 1 70 ? -9.314 -0.905 13.365 1.00 95.38 70 GLU A C 1
ATOM 544 O O . GLU A 1 70 ? -8.518 -1.561 14.047 1.00 95.38 70 GLU A O 1
ATOM 549 N N . ALA A 1 71 ? -10.604 -1.239 13.273 1.00 96.19 71 ALA A N 1
ATOM 550 C CA . ALA A 1 71 ? -11.174 -2.335 14.044 1.00 96.19 71 ALA A CA 1
ATOM 551 C C . ALA A 1 71 ? -10.562 -3.695 13.648 1.00 96.19 71 ALA A C 1
ATOM 553 O O . ALA A 1 71 ? -10.398 -4.586 14.487 1.00 96.19 71 ALA A O 1
ATOM 554 N N . ALA A 1 72 ? -10.211 -3.900 12.371 1.00 96.44 72 ALA A N 1
ATOM 555 C CA . ALA A 1 72 ? -9.529 -5.117 11.927 1.00 96.44 72 ALA A CA 1
ATOM 556 C C . ALA A 1 72 ? -8.107 -5.244 12.505 1.00 96.44 72 ALA A C 1
ATOM 558 O O . ALA A 1 72 ? -7.713 -6.344 12.908 1.00 96.44 72 ALA A O 1
ATOM 559 N N . ILE A 1 73 ? -7.350 -4.144 12.575 1.00 94.81 73 ILE A N 1
ATOM 560 C CA . ILE A 1 73 ? -6.020 -4.093 13.196 1.00 94.81 73 ILE A CA 1
ATOM 561 C C . ILE A 1 73 ? -6.123 -4.389 14.692 1.00 94.81 73 ILE A C 1
ATOM 563 O O . ILE A 1 73 ? -5.365 -5.226 15.186 1.00 94.81 73 ILE A O 1
ATOM 567 N N . GLU A 1 74 ? -7.087 -3.795 15.396 1.00 92.81 74 GLU A N 1
ATOM 568 C CA . GLU A 1 74 ? -7.308 -4.052 16.822 1.00 92.81 74 GLU A CA 1
ATOM 569 C C . GLU A 1 74 ? -7.553 -5.545 17.093 1.00 92.81 74 GLU A C 1
ATOM 571 O O . GLU A 1 74 ? -6.843 -6.184 17.879 1.00 92.81 74 GLU A O 1
ATOM 576 N N . ARG A 1 75 ? -8.491 -6.144 16.346 1.00 93.56 75 ARG A N 1
ATOM 577 C CA . ARG A 1 75 ? -8.854 -7.561 16.487 1.00 93.56 75 ARG A CA 1
ATOM 578 C C . ARG A 1 75 ? -7.752 -8.534 16.079 1.00 93.56 75 ARG A C 1
ATOM 580 O O . ARG A 1 75 ? -7.769 -9.667 16.558 1.00 93.56 75 ARG A O 1
ATOM 587 N N . LYS A 1 76 ? -6.856 -8.166 15.158 1.00 90.00 76 LYS A N 1
ATOM 588 C CA . LYS A 1 76 ? -5.840 -9.079 14.601 1.00 90.00 76 LYS A CA 1
ATOM 589 C C . LYS A 1 76 ? -4.470 -8.905 15.248 1.00 90.00 76 LYS A C 1
ATOM 591 O O . LYS A 1 76 ? -3.853 -9.900 15.615 1.00 90.00 76 LYS A O 1
ATOM 596 N N . TRP A 1 77 ? -4.004 -7.667 15.369 1.00 88.19 77 TRP A N 1
ATOM 597 C CA . TRP A 1 77 ? -2.653 -7.330 15.813 1.00 88.19 77 TRP A CA 1
ATOM 598 C C . TRP A 1 77 ? -2.635 -6.838 17.260 1.00 88.19 77 TRP A C 1
ATOM 600 O O . TRP A 1 77 ? -1.876 -7.377 18.065 1.00 88.19 77 TRP A O 1
ATOM 610 N N . LEU A 1 78 ? -3.490 -5.871 17.623 1.00 87.38 78 LEU A N 1
ATOM 611 C CA . LEU A 1 78 ? -3.385 -5.218 18.938 1.00 87.38 78 LEU A CA 1
ATOM 612 C C . LEU A 1 78 ? -3.781 -6.122 20.109 1.00 87.38 78 LEU A C 1
ATOM 614 O O . LEU A 1 78 ? -3.189 -6.015 21.175 1.00 87.38 78 LEU A O 1
ATOM 618 N N . ARG A 1 79 ? -4.650 -7.118 19.898 1.00 80.81 79 ARG A N 1
ATOM 619 C CA . ARG A 1 79 ? -4.931 -8.190 20.884 1.00 80.81 79 ARG A CA 1
ATOM 620 C C . ARG A 1 79 ? -3.699 -8.958 21.397 1.00 80.81 79 ARG A C 1
ATOM 622 O O . ARG A 1 79 ? -3.824 -9.806 22.278 1.00 80.81 79 ARG A O 1
ATOM 629 N N . HIS A 1 80 ? -2.538 -8.787 20.767 1.00 78.88 80 HIS A N 1
ATOM 630 C CA . HIS A 1 80 ? -1.285 -9.424 21.159 1.00 78.88 80 HIS A CA 1
ATOM 631 C C . HIS A 1 80 ? -0.287 -8.458 21.809 1.00 78.88 80 HIS A C 1
ATOM 633 O O . HIS A 1 80 ? 0.730 -8.934 22.304 1.00 78.88 80 HIS A O 1
ATOM 639 N N . LEU A 1 81 ? -0.566 -7.150 21.859 1.00 73.75 81 LEU A N 1
ATOM 640 C CA . LEU A 1 81 ? 0.343 -6.156 22.443 1.00 73.75 81 LEU A CA 1
ATOM 641 C C . LEU A 1 81 ? 0.557 -6.347 23.947 1.00 73.75 81 LEU A C 1
ATOM 643 O O . LEU A 1 81 ? 1.678 -6.166 24.414 1.00 73.75 81 LEU A O 1
ATOM 647 N N . ASP A 1 82 ? -0.451 -6.825 24.678 1.00 65.75 82 ASP A N 1
ATOM 648 C CA . ASP A 1 82 ? -0.323 -7.138 26.110 1.00 65.75 82 ASP A CA 1
ATOM 649 C C . ASP A 1 82 ? 0.793 -8.158 26.392 1.00 65.75 82 ASP A C 1
ATOM 651 O O . ASP A 1 82 ? 1.412 -8.141 27.454 1.00 65.75 82 ASP A O 1
ATOM 655 N N . LYS A 1 83 ? 1.101 -9.029 25.418 1.00 61.94 83 LYS A N 1
ATOM 656 C CA . LYS A 1 83 ? 2.201 -9.996 25.530 1.00 61.94 83 LYS A CA 1
ATOM 657 C C . LYS 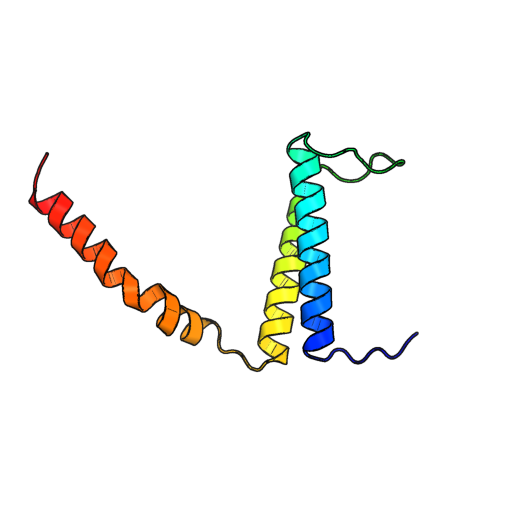A 1 83 ? 3.578 -9.344 25.441 1.00 61.94 83 LYS A C 1
ATOM 659 O O . LYS A 1 83 ? 4.522 -9.921 25.955 1.00 61.94 83 LYS A O 1
ATOM 664 N N . TYR A 1 84 ? 3.700 -8.195 24.784 1.00 59.97 84 TYR A N 1
ATOM 665 C CA . TYR A 1 84 ? 4.970 -7.482 24.641 1.00 59.97 84 TYR A CA 1
ATOM 666 C C . TYR A 1 84 ? 5.203 -6.523 25.811 1.00 59.97 84 TYR A C 1
ATOM 668 O O . TYR A 1 84 ? 6.285 -6.527 26.381 1.00 59.97 84 TYR A O 1
ATOM 676 N N . VAL A 1 85 ? 4.157 -5.829 26.277 1.00 60.75 85 VAL A N 1
ATOM 677 C CA . VAL A 1 85 ? 4.237 -4.980 27.483 1.00 60.75 85 VAL A CA 1
ATOM 678 C C . VAL A 1 85 ? 4.579 -5.803 28.735 1.00 60.75 85 VAL A C 1
ATOM 680 O O . VAL A 1 85 ? 5.307 -5.335 29.608 1.00 60.75 85 VAL A O 1
ATOM 683 N N . GLY A 1 86 ? 4.092 -7.047 28.822 1.00 60.09 86 GLY A N 1
ATOM 684 C CA . GLY A 1 86 ? 4.457 -7.968 29.904 1.00 60.09 86 GLY A CA 1
ATOM 685 C C . GLY A 1 86 ? 5.929 -8.402 29.884 1.00 60.09 86 GLY A C 1
ATOM 686 O O . GLY A 1 86 ? 6.523 -8.539 30.949 1.00 60.09 86 GLY A O 1
ATOM 687 N N . LEU A 1 87 ? 6.528 -8.560 28.698 1.00 59.44 87 LEU A N 1
ATOM 688 C CA . LEU A 1 87 ? 7.948 -8.904 28.550 1.00 59.44 87 LEU A CA 1
ATOM 689 C C . LEU A 1 87 ? 8.851 -7.727 28.937 1.00 59.44 87 LEU A C 1
ATOM 691 O O . LEU A 1 87 ? 9.806 -7.928 29.679 1.00 59.44 87 LEU A O 1
ATOM 695 N N . ASP A 1 88 ? 8.495 -6.505 28.533 1.00 59.41 88 ASP A N 1
ATOM 696 C CA . ASP A 1 88 ? 9.228 -5.290 28.916 1.00 59.41 88 ASP A CA 1
ATOM 697 C C . ASP A 1 88 ? 9.189 -5.069 30.443 1.00 59.41 88 ASP A C 1
ATOM 699 O O . ASP A 1 88 ? 10.171 -4.650 31.061 1.00 59.41 88 ASP A O 1
ATOM 703 N N . ALA A 1 89 ? 8.056 -5.383 31.083 1.00 60.34 89 ALA A N 1
ATOM 704 C CA . ALA A 1 89 ? 7.896 -5.295 32.534 1.00 60.34 89 ALA A CA 1
ATOM 705 C C . ALA A 1 89 ? 8.689 -6.377 33.295 1.00 60.34 89 ALA A C 1
ATOM 707 O O . ALA A 1 89 ? 9.262 -6.077 34.344 1.00 60.34 89 ALA A O 1
ATOM 708 N N . GLU A 1 90 ? 8.756 -7.610 32.781 1.00 58.94 90 GLU A N 1
ATOM 709 C CA . GLU A 1 90 ? 9.571 -8.691 33.356 1.00 58.94 90 GLU A CA 1
ATOM 710 C C . GLU A 1 90 ? 11.079 -8.460 33.147 1.00 58.94 90 GLU A C 1
ATOM 712 O O . GLU A 1 90 ? 11.857 -8.697 34.070 1.00 58.94 90 GLU A O 1
ATOM 717 N N . GLU A 1 91 ? 11.501 -7.927 31.996 1.00 58.16 91 GLU A N 1
ATOM 718 C CA . GLU A 1 91 ? 12.899 -7.564 31.709 1.00 58.16 91 GLU A CA 1
ATOM 719 C C . GLU A 1 91 ? 13.375 -6.412 32.612 1.00 58.16 91 GLU A C 1
ATOM 721 O O . GLU A 1 91 ? 14.445 -6.490 33.218 1.00 58.16 91 GLU A O 1
ATOM 726 N N . THR A 1 92 ? 12.523 -5.403 32.832 1.00 59.12 92 THR A N 1
ATOM 727 C CA . THR A 1 92 ? 12.797 -4.306 33.780 1.00 59.12 92 THR A CA 1
ATOM 728 C C . THR A 1 92 ? 12.832 -4.791 35.239 1.00 59.12 92 THR A C 1
ATOM 730 O O . THR A 1 92 ? 13.577 -4.249 36.058 1.00 59.12 92 THR A O 1
ATOM 733 N N . ALA A 1 93 ? 12.052 -5.820 35.588 1.00 58.62 93 ALA A N 1
ATOM 734 C CA . ALA A 1 93 ? 12.028 -6.408 36.930 1.00 58.62 93 ALA A CA 1
ATOM 735 C C . ALA A 1 93 ? 13.161 -7.424 37.185 1.00 58.62 93 ALA A C 1
ATOM 737 O O . ALA A 1 93 ? 13.520 -7.647 38.342 1.00 58.62 93 ALA A O 1
ATOM 738 N N . SER A 1 94 ? 13.725 -8.034 36.136 1.00 60.59 94 SER A N 1
ATOM 739 C CA . SER A 1 94 ? 14.745 -9.087 36.245 1.00 60.59 94 SER A CA 1
ATOM 740 C C . SER A 1 94 ? 16.193 -8.581 36.263 1.00 60.59 94 SER A C 1
ATOM 742 O O . SER A 1 94 ? 17.076 -9.394 36.531 1.00 60.59 94 SER A O 1
ATOM 744 N N . GLY A 1 95 ? 16.446 -7.291 36.017 1.00 56.94 95 GLY A N 1
ATOM 745 C CA . GLY A 1 95 ? 17.721 -6.618 36.306 1.00 56.94 95 GLY A CA 1
ATOM 746 C C . GLY A 1 95 ? 18.991 -7.435 36.027 1.00 56.94 95 GLY A C 1
ATOM 747 O O . GLY A 1 95 ? 19.688 -7.826 36.968 1.00 56.94 95 GLY A O 1
ATOM 748 N N . ILE A 1 96 ? 19.298 -7.640 34.743 1.00 50.84 96 ILE A N 1
ATOM 749 C CA . ILE A 1 96 ? 20.682 -7.657 34.239 1.00 50.84 96 ILE A CA 1
ATOM 750 C C . ILE A 1 96 ? 20.903 -6.339 33.505 1.00 50.84 96 ILE A C 1
ATOM 752 O O . ILE A 1 96 ? 20.005 -5.963 32.722 1.00 50.84 96 ILE A O 1
#

Secondary structure (DSSP, 8-state):
-------HHHHHHHHHHHHHHHHHHHHHHTT-SPPPTT----SHHHHHHHHHHHHHHHHHHHHHTT--HHHHHHHHTGGGTHHHHHHHHHHHHH--